Protein AF-A0A529N7T6-F1 (afdb_monomer_lite)

Sequence (86 aa):
APPAGGKVATTIISAMNGGLVGGSIGSSLDDTDKRKALEAEYKALEYTASGQKVTWKSESTGHSGEVVAAQPYRVGSQDCRQYTHT

Structure (mmCIF, N/CA/C/O backbone):
data_AF-A0A529N7T6-F1
#
_entry.id   AF-A0A529N7T6-F1
#
loop_
_atom_site.group_PDB
_atom_site.id
_atom_site.type_symbol
_atom_site.label_atom_id
_atom_site.label_alt_id
_atom_site.label_comp_id
_atom_site.label_asym_id
_atom_site.label_entity_id
_atom_site.label_seq_id
_atom_site.pdbx_PDB_ins_code
_atom_site.Cartn_x
_atom_site.Cartn_y
_atom_site.Cartn_z
_atom_site.occupancy
_atom_site.B_iso_or_equiv
_atom_site.auth_seq_id
_atom_site.auth_comp_id
_atom_site.auth_asym_id
_atom_site.auth_atom_id
_atom_site.pdbx_PDB_model_num
ATOM 1 N N . ALA A 1 1 ? 12.743 21.867 6.100 1.00 33.69 1 A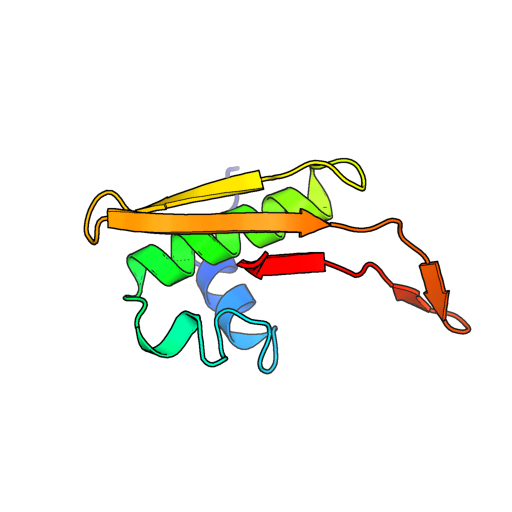LA A N 1
ATOM 2 C CA . ALA A 1 1 ? 11.314 22.099 6.402 1.00 33.69 1 ALA A CA 1
ATOM 3 C C . ALA A 1 1 ? 10.549 20.818 6.079 1.00 33.69 1 ALA A C 1
ATOM 5 O O . ALA A 1 1 ? 10.910 20.192 5.086 1.00 33.69 1 ALA A O 1
ATOM 6 N N . PRO A 1 2 ? 9.597 20.364 6.913 1.00 38.12 2 PRO A N 1
ATOM 7 C CA . PRO A 1 2 ? 8.942 19.072 6.709 1.00 38.12 2 PRO A CA 1
ATOM 8 C C . PRO A 1 2 ? 7.982 19.163 5.511 1.00 38.12 2 PRO A C 1
ATOM 10 O O . PRO A 1 2 ? 7.360 20.214 5.332 1.00 38.12 2 PRO A O 1
ATOM 13 N N . PRO A 1 3 ? 7.825 18.118 4.679 1.00 41.62 3 PRO A N 1
ATOM 14 C CA . PRO A 1 3 ? 6.793 18.138 3.661 1.00 41.62 3 PRO A CA 1
ATOM 15 C C . PRO A 1 3 ? 5.437 17.886 4.324 1.00 41.62 3 PRO A C 1
ATOM 17 O O . PRO A 1 3 ? 5.279 17.027 5.192 1.00 41.62 3 PRO A O 1
ATOM 20 N N . ALA A 1 4 ? 4.460 18.690 3.921 1.00 41.12 4 ALA A N 1
ATOM 21 C CA . ALA A 1 4 ? 3.086 18.677 4.387 1.00 41.12 4 ALA A CA 1
ATOM 22 C C . ALA A 1 4 ? 2.413 17.308 4.153 1.00 41.12 4 ALA A C 1
ATOM 24 O O . ALA A 1 4 ? 1.792 17.067 3.117 1.00 41.12 4 ALA A O 1
ATOM 25 N N . GLY A 1 5 ? 2.484 16.428 5.153 1.00 41.53 5 GLY A N 1
ATOM 26 C CA . GLY A 1 5 ? 1.886 15.087 5.147 1.00 41.53 5 GLY A CA 1
ATOM 27 C C . GLY A 1 5 ? 0.351 15.044 5.113 1.00 41.53 5 GLY A C 1
ATOM 28 O O . GLY A 1 5 ? -0.220 13.962 5.128 1.00 41.53 5 GLY A O 1
ATOM 29 N N . GLY A 1 6 ? -0.329 16.195 5.051 1.00 34.84 6 GLY A N 1
ATOM 30 C CA . GLY A 1 6 ? -1.793 16.280 4.989 1.00 34.84 6 GLY A CA 1
ATOM 31 C C . GLY A 1 6 ? -2.375 16.560 3.600 1.00 34.84 6 GLY A C 1
ATOM 32 O O . GLY A 1 6 ? -3.567 16.372 3.406 1.00 34.84 6 GLY A O 1
ATOM 33 N N . LYS A 1 7 ? -1.569 17.020 2.631 1.00 35.97 7 LYS A N 1
ATOM 34 C CA . LYS A 1 7 ? -2.055 17.401 1.285 1.00 35.97 7 LYS A CA 1
ATOM 35 C C . LYS A 1 7 ? -1.664 16.384 0.213 1.00 35.97 7 LYS A C 1
ATOM 37 O O . LYS A 1 7 ? -2.449 16.113 -0.686 1.00 35.97 7 LYS A O 1
ATOM 42 N N . VAL A 1 8 ? -0.476 15.790 0.336 1.00 39.88 8 VAL A N 1
ATOM 43 C CA . VAL A 1 8 ? 0.036 14.803 -0.630 1.00 39.88 8 VAL A CA 1
ATOM 44 C C . VAL A 1 8 ? -0.806 13.523 -0.600 1.00 39.88 8 VAL A C 1
ATOM 46 O O . VAL A 1 8 ? -1.160 13.005 -1.654 1.00 39.88 8 VAL A O 1
ATOM 49 N N . ALA A 1 9 ? -1.224 13.082 0.592 1.00 39.25 9 ALA A N 1
ATOM 50 C CA . ALA A 1 9 ? -2.115 11.934 0.750 1.00 39.25 9 ALA A CA 1
ATOM 51 C C . ALA A 1 9 ? -3.459 12.135 0.023 1.00 39.25 9 ALA A C 1
ATOM 53 O O . ALA A 1 9 ? -3.927 11.221 -0.644 1.00 39.25 9 ALA A O 1
ATOM 54 N N . THR A 1 10 ? -4.047 13.338 0.078 1.00 41.38 10 THR A N 1
ATOM 55 C CA . THR A 1 10 ? -5.316 13.652 -0.604 1.00 41.38 10 THR A CA 1
ATOM 56 C C . THR A 1 10 ? -5.181 13.663 -2.125 1.00 41.38 10 THR A C 1
ATOM 58 O O . THR A 1 10 ? -6.074 13.199 -2.825 1.00 41.38 10 THR A O 1
ATOM 61 N N . THR A 1 11 ? -4.061 14.157 -2.654 1.00 39.72 11 THR A N 1
ATOM 62 C CA . THR A 1 11 ? -3.835 14.221 -4.106 1.00 39.72 11 THR A CA 1
ATOM 63 C C . THR A 1 11 ? -3.545 12.844 -4.713 1.00 39.72 11 THR A C 1
ATOM 65 O O . THR A 1 11 ? -3.968 12.577 -5.835 1.00 39.72 11 THR A O 1
ATOM 68 N N . ILE A 1 12 ? -2.887 11.944 -3.970 1.00 44.16 12 ILE A N 1
ATOM 69 C CA . ILE A 1 12 ? -2.627 10.563 -4.416 1.00 44.16 12 ILE A CA 1
ATOM 70 C C . ILE A 1 12 ? -3.938 9.764 -4.551 1.00 44.16 12 ILE A C 1
ATOM 72 O O . ILE A 1 12 ? -4.073 8.991 -5.498 1.00 44.16 12 ILE A O 1
ATOM 76 N N . ILE A 1 13 ? -4.932 10.015 -3.686 1.00 41.84 13 ILE A N 1
ATOM 77 C CA . ILE A 1 13 ? -6.257 9.361 -3.731 1.00 41.84 13 ILE A CA 1
ATOM 78 C C . ILE A 1 13 ? -6.975 9.600 -5.073 1.00 41.84 13 ILE A C 1
ATOM 80 O O . ILE A 1 13 ? -7.621 8.690 -5.582 1.00 41.84 13 ILE A O 1
ATOM 84 N N . SER A 1 14 ? -6.841 10.786 -5.678 1.00 38.44 14 SER A N 1
ATOM 85 C CA . SER A 1 14 ? -7.490 11.103 -6.964 1.00 38.44 14 SER A CA 1
ATOM 86 C C . SER A 1 14 ? -6.683 10.698 -8.200 1.00 38.44 14 SER A C 1
ATOM 88 O O . SER A 1 14 ? -7.242 10.640 -9.293 1.00 38.44 14 SER A O 1
ATOM 90 N N . ALA A 1 15 ? -5.376 10.457 -8.067 1.00 41.62 15 ALA A N 1
ATOM 91 C CA . ALA A 1 15 ? -4.489 10.238 -9.213 1.00 41.62 15 ALA A CA 1
ATOM 92 C C . ALA A 1 15 ? -4.457 8.778 -9.696 1.00 41.62 15 ALA A C 1
ATOM 94 O O . ALA A 1 15 ? -4.095 8.515 -10.843 1.00 41.62 15 ALA A O 1
ATOM 95 N N . MET A 1 16 ? -4.868 7.823 -8.858 1.00 49.47 16 MET A N 1
ATOM 96 C CA . MET A 1 16 ? -5.015 6.426 -9.264 1.00 49.47 16 MET A CA 1
ATOM 97 C C . MET A 1 16 ? -6.446 6.193 -9.730 1.00 49.47 16 MET A C 1
ATOM 99 O O . MET A 1 16 ? -7.312 5.837 -8.941 1.00 49.47 16 MET A O 1
ATOM 103 N N . ASN A 1 17 ? -6.678 6.429 -11.020 1.00 37.00 17 ASN A N 1
ATOM 104 C CA . ASN A 1 17 ? -7.929 6.288 -11.771 1.00 37.00 17 ASN A CA 1
ATOM 105 C C . ASN A 1 17 ? -8.564 4.869 -11.683 1.00 37.00 17 ASN A C 1
ATOM 107 O O . ASN A 1 17 ? -8.707 4.183 -12.693 1.00 37.00 17 ASN A O 1
ATOM 111 N N . GLY A 1 18 ? -8.929 4.411 -10.481 1.00 41.69 18 GLY A N 1
ATOM 112 C CA . GLY A 1 18 ? -9.450 3.069 -10.201 1.00 41.69 18 GLY A CA 1
ATOM 113 C C . GLY A 1 18 ? -8.407 2.033 -9.755 1.00 41.69 18 GLY A C 1
ATOM 114 O O . GLY A 1 18 ? -8.647 0.839 -9.911 1.00 41.69 18 GLY A O 1
ATOM 115 N N . GLY A 1 19 ? -7.254 2.442 -9.211 1.00 48.59 19 GLY A N 1
ATOM 116 C CA . GLY A 1 19 ? -6.319 1.493 -8.585 1.00 48.59 19 GLY A CA 1
ATOM 117 C C . GLY A 1 19 ? -6.953 0.883 -7.333 1.00 48.59 19 GLY A C 1
ATOM 118 O O . GLY A 1 19 ? -7.433 1.654 -6.514 1.00 48.59 19 GLY A O 1
ATOM 119 N N . LEU A 1 20 ? -7.006 -0.457 -7.250 1.00 52.06 20 LEU A N 1
ATOM 120 C CA . LEU A 1 20 ? -7.521 -1.386 -6.209 1.00 52.06 20 LEU A CA 1
ATOM 121 C C . LEU A 1 20 ? -8.295 -0.816 -4.993 1.00 52.06 20 LEU A C 1
ATOM 123 O O . LEU A 1 20 ? -9.393 -1.295 -4.710 1.00 52.06 20 LEU A O 1
ATOM 127 N N . VAL A 1 21 ? -7.804 0.228 -4.323 1.00 52.16 21 VAL A N 1
ATOM 128 C CA . VAL A 1 21 ? -8.518 1.019 -3.297 1.00 52.16 21 VAL A CA 1
ATOM 129 C C . VAL A 1 21 ? -9.750 1.774 -3.845 1.00 52.16 21 VAL A C 1
ATOM 131 O O . VAL A 1 21 ? -10.660 2.097 -3.092 1.00 52.16 21 VAL A O 1
ATOM 134 N N . GLY A 1 22 ? -9.834 2.038 -5.150 1.00 46.75 22 GLY A N 1
ATOM 135 C CA . GLY A 1 22 ? -11.033 2.566 -5.821 1.00 46.75 22 GLY A CA 1
ATOM 136 C C . GLY A 1 22 ? -11.988 1.489 -6.354 1.00 46.75 22 GLY A C 1
ATOM 137 O O . GLY A 1 22 ? -13.059 1.821 -6.856 1.00 46.75 22 GLY A O 1
ATOM 138 N N . GLY A 1 23 ? -11.593 0.213 -6.283 1.00 57.03 23 GLY A N 1
ATOM 139 C CA . GLY A 1 23 ? -12.375 -0.937 -6.741 1.00 57.03 23 GLY A CA 1
ATOM 140 C C . GLY A 1 23 ? -13.158 -1.620 -5.615 1.00 57.03 23 GLY A C 1
ATOM 141 O O . GLY A 1 23 ? -13.390 -1.046 -4.554 1.00 57.03 23 GLY A O 1
ATOM 142 N N . SER A 1 24 ? -13.531 -2.886 -5.821 1.00 55.56 24 SER A N 1
ATOM 143 C CA . SER A 1 24 ? -14.325 -3.692 -4.876 1.00 55.56 24 SER A CA 1
ATOM 144 C C . SER A 1 24 ? -13.694 -3.859 -3.485 1.00 55.56 24 SER A C 1
ATOM 146 O O . SER A 1 24 ? -14.417 -4.086 -2.517 1.00 55.56 24 SER A O 1
ATOM 148 N N . ILE A 1 25 ? -12.368 -3.724 -3.370 1.00 61.19 25 ILE A N 1
ATOM 149 C CA . ILE A 1 25 ? -11.669 -3.739 -2.076 1.00 61.19 25 ILE A CA 1
ATOM 150 C C . ILE A 1 25 ? -12.035 -2.486 -1.275 1.00 61.19 25 ILE A C 1
ATOM 152 O O . ILE A 1 25 ? -12.371 -2.590 -0.104 1.00 61.19 25 ILE A O 1
ATOM 156 N N . GLY A 1 26 ? -12.048 -1.308 -1.905 1.00 62.56 26 GLY A N 1
ATOM 157 C CA . GLY A 1 26 ? -12.311 -0.036 -1.231 1.00 62.56 26 GLY A CA 1
ATOM 158 C C . GLY A 1 26 ? -13.772 0.271 -0.919 1.00 62.56 26 GLY A C 1
ATOM 159 O O . GLY A 1 26 ? -14.035 1.188 -0.141 1.00 62.56 26 GLY A O 1
ATOM 160 N N . SER A 1 27 ? -14.725 -0.468 -1.495 1.00 69.31 27 SER A N 1
ATOM 161 C CA . SER A 1 27 ? -16.159 -0.266 -1.232 1.00 69.31 27 SER A CA 1
ATOM 162 C C . SER A 1 27 ? -16.566 -0.557 0.214 1.00 69.31 27 SER A C 1
ATOM 164 O O . SER A 1 27 ? -17.533 0.032 0.689 1.00 69.31 27 SER A O 1
ATOM 166 N N . SER A 1 28 ? -15.838 -1.426 0.920 1.00 74.00 28 SER A N 1
ATOM 167 C CA . SER A 1 28 ? -16.058 -1.716 2.345 1.00 74.00 28 SER A CA 1
ATOM 168 C C . SER A 1 28 ? -15.091 -0.981 3.278 1.00 74.00 28 SER A C 1
ATOM 170 O O . SER A 1 28 ? -15.194 -1.143 4.490 1.00 74.00 28 SER A O 1
ATOM 172 N N . LEU A 1 29 ? -14.152 -0.198 2.736 1.00 80.88 29 LEU A N 1
ATOM 173 C CA . LEU A 1 29 ? -13.142 0.521 3.511 1.00 80.88 29 LEU A CA 1
ATOM 174 C C . LEU A 1 29 ? -13.612 1.938 3.846 1.00 80.88 29 LEU A C 1
ATOM 176 O O . LEU A 1 29 ? -14.077 2.678 2.969 1.00 80.88 29 LEU A O 1
ATOM 180 N N . ASP A 1 30 ? -13.431 2.332 5.104 1.00 84.62 30 ASP A N 1
ATOM 181 C CA . ASP A 1 30 ? -13.592 3.726 5.514 1.00 84.62 30 ASP A CA 1
ATOM 182 C C . ASP A 1 30 ? -12.395 4.589 5.056 1.00 84.62 30 ASP A C 1
ATOM 184 O O . ASP A 1 30 ? -11.434 4.108 4.446 1.00 84.62 30 ASP A O 1
ATOM 188 N N . ASP A 1 31 ? -12.435 5.898 5.306 1.00 82.00 31 ASP A N 1
ATOM 189 C CA . ASP A 1 31 ? -11.351 6.796 4.885 1.00 82.00 31 ASP A CA 1
ATOM 190 C C . ASP A 1 31 ? -10.010 6.500 5.581 1.00 82.00 31 ASP A C 1
ATOM 192 O O . ASP A 1 31 ? -8.940 6.724 5.004 1.00 82.00 31 ASP A O 1
ATOM 196 N N . THR A 1 32 ? -10.040 5.967 6.805 1.00 83.56 32 THR A N 1
ATOM 197 C CA . THR A 1 32 ? -8.833 5.603 7.561 1.00 83.56 32 THR A CA 1
ATOM 198 C C . THR A 1 32 ? -8.186 4.360 6.965 1.00 83.56 32 THR A C 1
ATOM 200 O O . THR A 1 32 ? -6.970 4.334 6.751 1.00 83.56 32 THR A O 1
ATOM 203 N N . ASP A 1 33 ? -9.001 3.363 6.643 1.00 85.88 33 ASP A N 1
ATOM 204 C CA . ASP 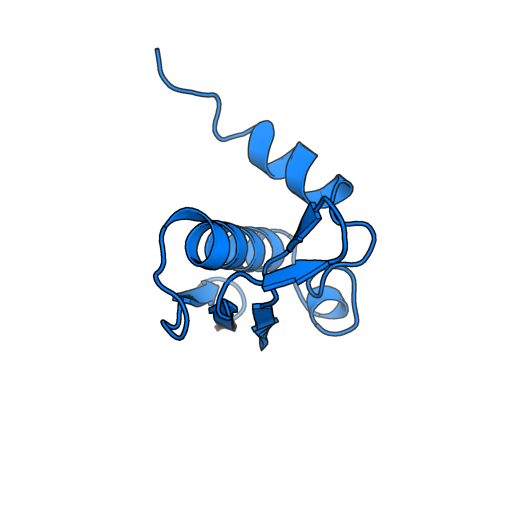A 1 33 ? -8.604 2.135 5.971 1.00 85.88 33 ASP A CA 1
ATOM 205 C C . ASP A 1 33 ? -7.979 2.439 4.613 1.00 85.88 33 ASP A C 1
ATOM 207 O O . ASP A 1 33 ? -6.864 2.002 4.329 1.00 85.88 33 ASP A O 1
ATOM 211 N N . LYS A 1 34 ? -8.648 3.269 3.802 1.00 83.88 34 LYS A N 1
ATOM 212 C CA . LYS A 1 34 ? -8.128 3.719 2.503 1.00 83.88 34 LYS A CA 1
ATOM 213 C C . LYS A 1 34 ? -6.778 4.405 2.660 1.00 83.88 34 LYS A C 1
ATOM 215 O O . LYS A 1 34 ? -5.864 4.144 1.882 1.00 83.88 34 LYS A O 1
ATOM 220 N N . ARG A 1 35 ? -6.609 5.239 3.693 1.00 84.31 35 ARG A N 1
ATOM 221 C CA . ARG A 1 35 ? -5.326 5.901 3.960 1.00 84.31 35 ARG A CA 1
ATOM 222 C C . ARG A 1 35 ? -4.221 4.896 4.291 1.00 84.31 35 ARG A C 1
ATOM 224 O O . ARG A 1 35 ? -3.113 5.039 3.782 1.00 84.31 35 ARG A O 1
ATOM 231 N N . LYS A 1 36 ? -4.506 3.895 5.129 1.00 87.56 36 LYS A N 1
ATOM 232 C CA . LYS A 1 36 ? -3.551 2.833 5.497 1.00 87.56 36 LYS A CA 1
ATOM 233 C C . LYS A 1 36 ? -3.179 1.964 4.295 1.00 87.56 36 LYS A C 1
ATOM 235 O O . LYS A 1 36 ? -1.998 1.694 4.090 1.00 87.56 36 LYS A O 1
ATOM 240 N N . ALA A 1 37 ? -4.173 1.593 3.495 1.00 85.06 37 ALA A N 1
ATOM 241 C CA . ALA A 1 37 ? -4.017 0.8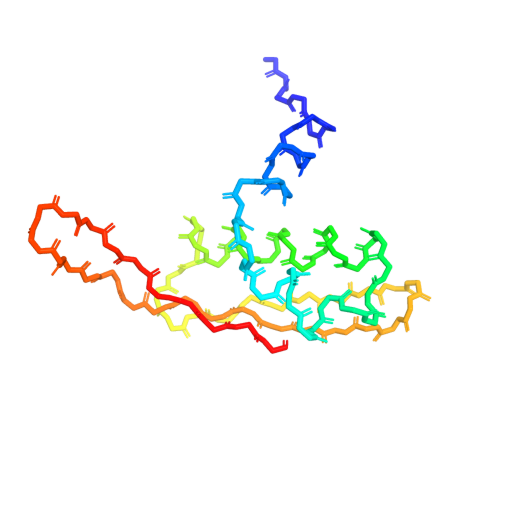39 2.261 1.00 85.06 37 ALA A CA 1
ATOM 242 C C . ALA A 1 37 ? -3.099 1.574 1.269 1.00 85.06 37 ALA A C 1
ATOM 244 O O . ALA A 1 37 ? -2.116 1.010 0.796 1.00 85.06 37 ALA A O 1
ATOM 245 N N .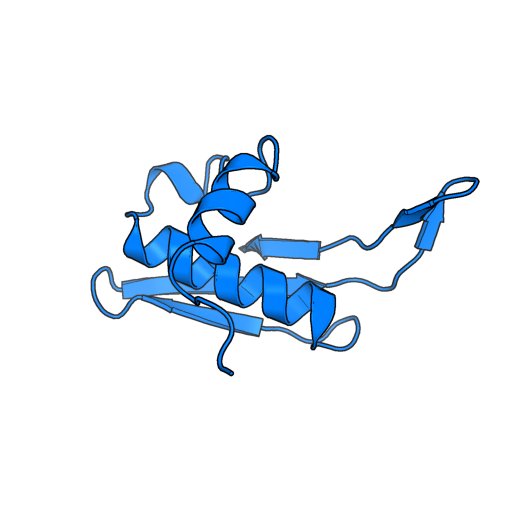 LEU A 1 38 ? -3.348 2.865 1.033 1.00 84.75 38 LEU A N 1
ATOM 246 C CA . LEU A 1 38 ? -2.527 3.702 0.151 1.00 84.75 38 LEU A CA 1
ATOM 247 C C . LEU A 1 38 ? -1.101 3.903 0.667 1.00 84.75 38 LEU A C 1
ATOM 249 O O . LEU A 1 38 ? -0.150 3.916 -0.111 1.00 84.75 38 LEU A O 1
ATOM 253 N N . GLU A 1 39 ? -0.931 4.060 1.980 1.00 87.12 39 GLU A N 1
ATOM 254 C CA . GLU A 1 39 ? 0.394 4.175 2.593 1.00 87.12 39 GLU A CA 1
ATOM 255 C C . GLU A 1 39 ? 1.221 2.897 2.364 1.00 87.12 39 GLU A C 1
ATOM 257 O O . GLU A 1 39 ? 2.409 2.975 2.041 1.00 87.12 39 GLU A O 1
ATOM 262 N N . ALA A 1 40 ? 0.587 1.724 2.459 1.00 89.69 40 ALA A N 1
ATOM 263 C CA . ALA A 1 40 ? 1.225 0.453 2.135 1.00 89.69 40 ALA A CA 1
ATOM 264 C C . ALA A 1 40 ? 1.534 0.304 0.644 1.00 89.69 40 ALA A C 1
ATOM 266 O O . ALA A 1 40 ? 2.623 -0.165 0.313 1.00 89.69 40 ALA A O 1
ATOM 267 N N . GLU A 1 41 ? 0.639 0.739 -0.246 1.00 84.25 41 GLU A N 1
ATOM 268 C CA . GLU A 1 41 ? 0.896 0.738 -1.691 1.00 84.25 41 GLU A CA 1
ATOM 269 C C . GLU A 1 41 ? 2.111 1.589 -2.045 1.00 84.25 41 GLU A C 1
ATOM 271 O O . GLU A 1 41 ? 3.049 1.107 -2.682 1.00 84.25 41 GLU A O 1
ATOM 276 N N . TYR A 1 42 ? 2.137 2.829 -1.559 1.00 86.69 42 TYR A N 1
ATOM 277 C CA . TYR A 1 42 ? 3.256 3.736 -1.772 1.00 86.69 42 TYR A CA 1
ATOM 278 C C . TYR A 1 42 ? 4.562 3.135 -1.250 1.00 86.69 42 TYR A C 1
ATOM 280 O O . TYR A 1 42 ? 5.581 3.122 -1.939 1.00 86.69 42 TYR A O 1
ATOM 288 N N . LYS A 1 43 ? 4.532 2.555 -0.047 1.00 88.12 43 LYS A N 1
ATOM 289 C CA . LYS A 1 43 ? 5.710 1.911 0.528 1.00 88.12 43 LYS A CA 1
ATOM 290 C C . LYS A 1 43 ? 6.171 0.707 -0.294 1.00 88.12 43 LYS A C 1
ATOM 292 O O . LYS A 1 43 ? 7.376 0.560 -0.506 1.00 88.12 43 LYS A O 1
ATOM 297 N N . ALA A 1 44 ? 5.253 -0.127 -0.778 1.00 87.12 44 ALA A N 1
ATOM 298 C CA . ALA A 1 44 ? 5.575 -1.274 -1.624 1.00 87.12 44 ALA A CA 1
ATOM 299 C C . ALA A 1 44 ? 6.249 -0.843 -2.936 1.00 87.12 44 ALA A C 1
ATOM 301 O O . ALA A 1 44 ? 7.229 -1.459 -3.361 1.00 87.12 44 ALA A O 1
ATOM 302 N N . LEU A 1 45 ? 5.757 0.239 -3.544 1.00 83.38 45 LEU A N 1
ATOM 303 C CA . LEU A 1 45 ? 6.239 0.740 -4.827 1.00 83.38 45 LEU A CA 1
ATOM 304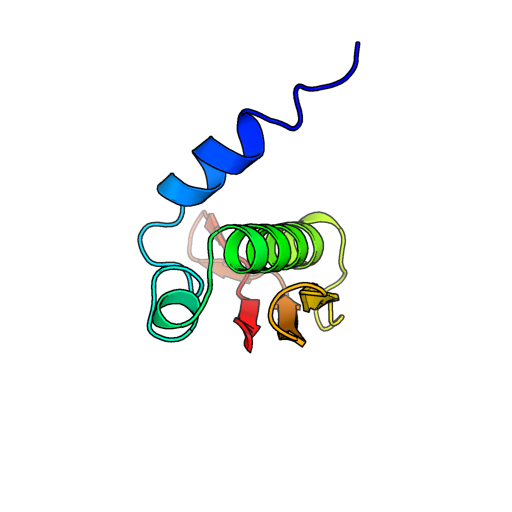 C C . LEU A 1 45 ? 7.566 1.504 -4.731 1.00 83.38 45 LEU A C 1
ATOM 306 O O . LEU A 1 45 ? 8.439 1.262 -5.562 1.00 83.38 45 LEU A O 1
ATOM 310 N N . GLU A 1 46 ? 7.749 2.347 -3.715 1.00 84.44 46 GLU A N 1
ATOM 311 C CA . GLU A 1 46 ? 8.916 3.240 -3.620 1.00 84.44 46 GLU A CA 1
ATOM 312 C C . GLU A 1 46 ? 10.053 2.684 -2.761 1.00 84.44 46 GLU A C 1
ATOM 314 O O . GLU A 1 46 ? 11.229 2.890 -3.054 1.00 84.44 46 GLU A O 1
ATOM 319 N N . TYR A 1 47 ? 9.720 1.980 -1.678 1.00 86.06 47 TYR A N 1
ATOM 320 C CA . TYR A 1 47 ? 10.695 1.636 -0.634 1.00 86.06 47 TYR A CA 1
ATOM 321 C C . TYR A 1 47 ? 10.922 0.144 -0.460 1.00 86.06 47 TYR A C 1
ATOM 323 O O . TYR A 1 47 ? 11.769 -0.256 0.338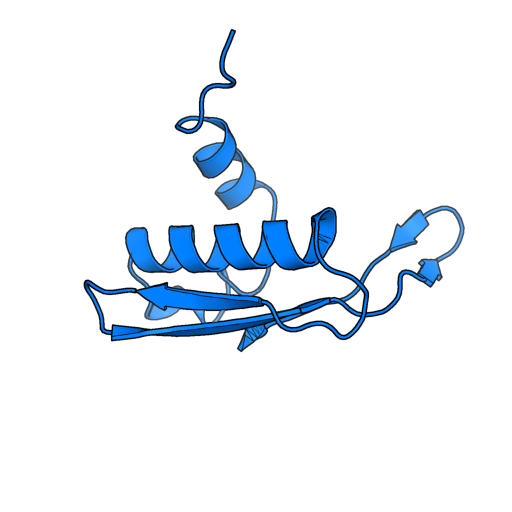 1.00 86.06 47 TYR A O 1
ATOM 331 N N . THR A 1 48 ? 10.168 -0.689 -1.174 1.00 85.44 48 THR A N 1
ATOM 332 C CA . THR A 1 48 ? 10.209 -2.132 -0.963 1.00 85.44 48 THR A CA 1
ATOM 333 C C . THR A 1 48 ? 10.700 -2.839 -2.217 1.00 85.44 48 THR A C 1
ATOM 335 O O . THR A 1 48 ? 10.230 -2.601 -3.335 1.00 85.44 48 THR A O 1
ATOM 338 N N . ALA A 1 49 ? 11.681 -3.721 -2.026 1.00 87.56 49 ALA A N 1
ATOM 339 C CA . ALA A 1 49 ? 12.225 -4.533 -3.101 1.00 87.56 49 ALA A CA 1
ATOM 340 C C . ALA A 1 49 ? 11.139 -5.419 -3.732 1.00 87.56 49 ALA A C 1
ATOM 342 O O . ALA A 1 49 ? 10.128 -5.754 -3.117 1.00 87.56 49 ALA A O 1
ATOM 343 N N . SER A 1 50 ? 11.346 -5.804 -4.985 1.00 85.19 50 SER A N 1
ATOM 344 C CA . SER A 1 50 ? 10.391 -6.631 -5.721 1.00 85.19 50 SER A CA 1
ATOM 345 C C . SER A 1 50 ? 10.184 -7.988 -5.048 1.00 85.19 50 SER A C 1
ATOM 347 O O . SER A 1 50 ? 11.147 -8.649 -4.669 1.00 85.19 50 SER A O 1
ATOM 349 N N . GLY A 1 51 ? 8.925 -8.394 -4.900 1.00 81.50 51 GLY A N 1
ATOM 350 C CA . GLY A 1 51 ? 8.517 -9.615 -4.205 1.00 81.50 51 GLY A CA 1
ATOM 351 C C . GLY A 1 51 ? 8.447 -9.491 -2.680 1.00 81.50 51 GLY A C 1
ATOM 352 O O . GLY A 1 51 ? 8.056 -10.447 -2.017 1.00 81.50 51 GLY A O 1
ATOM 353 N N . GLN A 1 52 ? 8.802 -8.340 -2.102 1.00 89.25 52 GLN A N 1
ATOM 354 C CA . GLN A 1 52 ? 8.606 -8.094 -0.676 1.00 89.25 52 GLN A CA 1
ATOM 355 C C . GLN A 1 52 ? 7.186 -7.603 -0.397 1.00 89.25 52 GLN A C 1
ATOM 357 O O . GLN A 1 52 ? 6.612 -6.810 -1.145 1.00 89.25 52 GLN A O 1
ATOM 362 N N . LYS A 1 53 ? 6.645 -8.080 0.720 1.00 87.62 53 LYS A N 1
ATOM 363 C CA . LYS A 1 53 ? 5.279 -7.823 1.155 1.00 87.62 53 LYS A CA 1
ATOM 364 C C . LYS A 1 53 ? 5.232 -6.680 2.161 1.00 87.62 53 LYS A C 1
ATOM 366 O O . LYS A 1 53 ? 5.926 -6.715 3.176 1.00 87.62 53 LYS A O 1
ATOM 371 N N . VAL A 1 54 ? 4.367 -5.706 1.905 1.00 91.50 54 VAL A N 1
ATOM 372 C CA . VAL A 1 54 ? 4.052 -4.609 2.821 1.00 91.50 54 VAL A CA 1
ATOM 373 C C . VAL A 1 54 ? 2.644 -4.807 3.348 1.00 91.50 54 VAL A C 1
ATOM 375 O O . VAL A 1 54 ? 1.681 -4.722 2.596 1.00 91.50 54 VAL A O 1
ATOM 378 N N . THR A 1 55 ? 2.512 -5.073 4.640 1.00 91.81 55 THR A N 1
ATOM 379 C CA . THR A 1 55 ? 1.209 -5.241 5.285 1.00 91.81 55 THR A CA 1
ATOM 380 C C . THR A 1 55 ? 0.700 -3.926 5.859 1.00 91.81 55 THR A C 1
ATOM 382 O O . THR A 1 55 ? 1.475 -3.084 6.320 1.00 91.81 55 THR A O 1
ATOM 385 N N . TRP A 1 56 ? -0.619 -3.773 5.883 1.00 90.25 56 TRP A N 1
ATOM 386 C CA . TRP A 1 56 ? -1.296 -2.736 6.646 1.00 90.25 56 TRP A CA 1
ATOM 387 C C . TRP A 1 56 ? -2.449 -3.329 7.439 1.00 90.25 56 TRP A C 1
ATOM 389 O O . TRP A 1 56 ? -3.021 -4.366 7.105 1.00 90.25 56 TRP A O 1
ATOM 399 N N . LYS A 1 57 ? -2.776 -2.643 8.525 1.00 89.75 57 LYS A N 1
ATOM 400 C CA . LYS A 1 57 ? -3.916 -2.959 9.365 1.00 89.75 57 LYS A CA 1
ATOM 401 C C . LYS A 1 57 ? -4.525 -1.665 9.868 1.00 89.75 57 LYS A C 1
ATOM 403 O O . LYS A 1 57 ? -3.810 -0.726 10.231 1.00 89.75 57 LYS A O 1
ATOM 408 N N . SER A 1 58 ? -5.843 -1.643 9.878 1.00 86.31 58 SER A N 1
ATOM 409 C CA . SER A 1 58 ? -6.639 -0.624 10.518 1.00 86.31 58 SER A CA 1
ATOM 410 C C . SER A 1 58 ? -7.006 -1.073 11.920 1.00 86.31 58 SER A C 1
ATOM 412 O O . SER A 1 58 ? -7.550 -2.157 12.129 1.00 86.31 58 SER A O 1
ATOM 414 N N . GLU A 1 59 ? -6.678 -0.242 12.901 1.00 85.56 59 GLU A N 1
ATOM 415 C CA . GLU A 1 59 ? -7.037 -0.505 14.294 1.00 85.56 59 GLU A CA 1
ATOM 416 C C . GLU A 1 59 ? -8.486 -0.110 14.598 1.00 85.56 59 GLU A C 1
ATOM 418 O O . GLU A 1 59 ? -9.047 -0.607 15.569 1.00 85.56 59 GLU A O 1
ATOM 423 N N . SER A 1 60 ? -9.108 0.738 13.767 1.00 83.25 60 SER A N 1
ATOM 424 C CA . SER A 1 60 ? -10.497 1.174 13.950 1.00 83.25 60 SER A CA 1
ATOM 425 C C . SER A 1 60 ? -11.502 0.131 13.469 1.00 83.25 60 SER A C 1
ATOM 427 O O . SER A 1 60 ? -12.452 -0.178 14.182 1.00 83.25 60 SER A O 1
ATOM 429 N N . THR A 1 61 ? -11.298 -0.419 12.273 1.00 83.00 61 THR A N 1
ATOM 430 C CA . THR A 1 61 ? -12.232 -1.362 11.630 1.00 83.00 61 THR A CA 1
ATOM 431 C C . THR A 1 61 ? -11.779 -2.814 11.747 1.00 83.00 61 THR A C 1
ATOM 433 O O . THR A 1 61 ? -12.565 -3.733 11.530 1.00 83.00 61 THR A O 1
ATOM 436 N N . GLY A 1 62 ? -10.506 -3.044 12.082 1.00 85.31 62 GLY A N 1
ATOM 437 C CA . GLY A 1 62 ? -9.897 -4.371 12.069 1.00 85.31 62 GLY A CA 1
ATOM 438 C C . GLY A 1 62 ? -9.546 -4.877 10.667 1.00 85.31 62 GLY A C 1
ATOM 439 O O . GLY A 1 62 ? -8.963 -5.957 10.563 1.00 85.31 62 GLY A O 1
ATOM 440 N N . HIS A 1 63 ? -9.846 -4.114 9.608 1.00 87.81 63 HIS A N 1
ATOM 441 C CA . HIS A 1 63 ? -9.452 -4.456 8.247 1.00 87.81 63 HIS A CA 1
ATOM 442 C C . HIS A 1 63 ? -7.934 -4.524 8.116 1.00 87.81 63 HIS A C 1
ATOM 444 O O . HIS A 1 63 ? -7.185 -3.777 8.748 1.00 87.81 63 HIS A O 1
ATOM 450 N N . SER A 1 64 ? -7.465 -5.433 7.279 1.00 88.50 64 SER A N 1
ATOM 451 C CA . SER A 1 64 ? -6.050 -5.597 7.002 1.00 88.50 64 SER A CA 1
ATOM 452 C C . SER A 1 64 ? -5.864 -6.039 5.576 1.00 88.50 64 SER A C 1
ATOM 454 O O . SER A 1 64 ? -6.719 -6.739 5.038 1.00 88.50 64 SER A O 1
ATOM 456 N N . GLY A 1 65 ? -4.708 -5.704 5.034 1.00 87.38 65 GLY A N 1
ATOM 457 C CA . GLY A 1 65 ? -4.321 -6.142 3.716 1.00 87.38 65 GLY A CA 1
ATOM 458 C C . GLY A 1 65 ? -2.818 -6.142 3.548 1.00 87.38 65 GLY A C 1
ATOM 459 O O . GLY A 1 65 ? -2.038 -5.849 4.465 1.00 87.38 65 GLY A O 1
ATOM 460 N N . GLU A 1 66 ? -2.407 -6.484 2.346 1.00 88.38 66 GLU A N 1
ATOM 461 C CA . GLU A 1 66 ? -1.014 -6.531 1.960 1.00 88.38 66 GLU A CA 1
ATOM 462 C C . GLU A 1 66 ? -0.818 -6.115 0.518 1.00 88.38 66 GLU A C 1
ATOM 464 O O . GLU A 1 66 ? -1.647 -6.372 -0.352 1.00 88.38 66 GLU A O 1
ATOM 469 N N . VAL A 1 67 ? 0.329 -5.492 0.277 1.00 87.75 67 VAL A N 1
ATOM 470 C CA . VAL A 1 67 ? 0.757 -5.061 -1.039 1.00 87.75 67 VAL A CA 1
ATOM 471 C C . VAL A 1 67 ? 2.087 -5.711 -1.366 1.00 87.75 67 VAL A C 1
ATOM 473 O O . VAL A 1 67 ? 3.040 -5.638 -0.588 1.00 87.75 67 VAL A O 1
ATOM 476 N N . VAL A 1 68 ? 2.161 -6.337 -2.535 1.00 86.44 68 VAL A N 1
ATOM 477 C CA . VAL A 1 68 ? 3.385 -6.944 -3.057 1.00 86.44 68 VAL A CA 1
ATOM 478 C C . VAL A 1 68 ? 3.677 -6.332 -4.415 1.00 86.44 68 VAL A C 1
ATOM 480 O O . VAL A 1 68 ? 2.901 -6.492 -5.356 1.00 86.44 68 VAL A O 1
ATOM 483 N N . ALA A 1 69 ? 4.805 -5.636 -4.529 1.00 85.75 69 ALA A N 1
ATOM 484 C CA . ALA A 1 69 ? 5.243 -5.065 -5.794 1.00 85.75 69 ALA A CA 1
ATOM 485 C C . ALA A 1 69 ? 6.108 -6.068 -6.572 1.00 85.75 69 ALA A C 1
ATOM 487 O O . ALA A 1 69 ? 7.025 -6.681 -6.025 1.00 85.75 69 ALA A O 1
ATOM 488 N N . ALA A 1 70 ? 5.825 -6.236 -7.859 1.00 80.38 70 ALA A N 1
ATOM 489 C CA . ALA A 1 70 ? 6.567 -7.097 -8.770 1.00 80.38 70 ALA A CA 1
ATOM 490 C C . ALA A 1 70 ? 7.864 -6.427 -9.252 1.00 80.38 70 ALA A C 1
ATOM 492 O O . ALA A 1 70 ? 8.176 -5.281 -8.908 1.00 80.38 70 ALA A O 1
ATOM 493 N N . GLN A 1 71 ? 8.648 -7.151 -10.054 1.00 82.69 71 GLN A N 1
ATOM 494 C CA . GLN A 1 71 ? 9.819 -6.566 -10.699 1.00 82.69 71 GLN A CA 1
ATOM 495 C C . GLN A 1 71 ? 9.409 -5.484 -11.709 1.00 82.69 71 GLN A C 1
ATOM 497 O O . GLN A 1 71 ? 8.403 -5.652 -12.404 1.00 82.69 71 GLN A O 1
ATOM 502 N N . PRO A 1 72 ? 10.156 -4.366 -11.781 1.00 81.31 72 PRO A N 1
ATOM 503 C CA . PRO A 1 72 ? 9.943 -3.384 -12.830 1.00 81.31 72 PRO A CA 1
ATOM 504 C C . PRO A 1 72 ? 10.222 -4.026 -14.193 1.00 81.31 72 PRO A C 1
ATOM 506 O O . PRO A 1 72 ? 11.153 -4.816 -14.348 1.00 81.31 72 PRO A O 1
ATOM 509 N N . TYR A 1 73 ? 9.395 -3.691 -15.170 1.00 73.44 73 TYR A N 1
ATOM 510 C CA . TYR A 1 73 ? 9.463 -4.174 -16.541 1.00 73.44 73 TYR A CA 1
ATOM 511 C C . TYR A 1 73 ? 9.219 -3.007 -17.492 1.00 73.44 73 TYR A C 1
ATOM 513 O O . TYR A 1 73 ? 8.614 -2.003 -17.124 1.00 73.44 73 TYR A O 1
ATOM 521 N N . ARG A 1 74 ? 9.696 -3.123 -18.730 1.00 79.75 74 ARG A N 1
ATOM 522 C CA . ARG A 1 74 ? 9.625 -2.028 -19.696 1.00 79.75 74 ARG A CA 1
ATOM 523 C C . ARG A 1 74 ? 8.621 -2.335 -20.793 1.00 79.75 74 ARG A C 1
ATOM 525 O O . ARG A 1 74 ? 8.699 -3.381 -21.433 1.00 79.75 74 ARG A O 1
ATOM 532 N N . VAL A 1 75 ? 7.699 -1.406 -21.026 1.00 79.62 75 VAL A N 1
ATOM 533 C CA . VAL A 1 75 ? 6.707 -1.480 -22.104 1.00 79.62 75 VAL A CA 1
ATOM 534 C C . VAL A 1 75 ? 6.974 -0.327 -23.062 1.00 79.62 75 VAL A C 1
ATOM 536 O O . VAL A 1 75 ? 6.631 0.826 -22.799 1.00 79.62 75 VAL A O 1
ATOM 539 N N . GLY A 1 76 ? 7.656 -0.629 -24.167 1.00 87.81 76 GLY A N 1
ATOM 540 C CA . GLY A 1 76 ? 8.136 0.391 -25.100 1.00 87.81 76 GLY A CA 1
ATOM 541 C C . GLY A 1 76 ? 9.150 1.332 -24.436 1.00 87.81 76 GLY A C 1
ATOM 542 O O . GLY A 1 76 ? 10.255 0.919 -24.081 1.00 87.81 76 GLY A O 1
ATOM 543 N N . SER A 1 77 ? 8.782 2.605 -24.276 1.00 87.38 77 SER A N 1
ATOM 544 C CA . SER A 1 77 ? 9.613 3.638 -23.640 1.00 87.38 77 SER A CA 1
ATOM 545 C C . SER A 1 77 ? 9.278 3.905 -22.169 1.00 87.38 77 SER A C 1
ATOM 547 O O . SER A 1 77 ? 9.884 4.798 -21.584 1.00 87.38 77 SER A O 1
ATOM 549 N N . GLN A 1 78 ? 8.326 3.176 -21.580 1.00 81.12 78 GLN A N 1
ATOM 550 C CA . GLN A 1 78 ? 7.875 3.386 -20.202 1.00 81.12 78 GLN A CA 1
ATOM 551 C C . GLN A 1 78 ? 8.365 2.263 -19.291 1.00 81.12 78 GLN A C 1
ATOM 553 O O . GLN A 1 78 ? 8.224 1.084 -19.625 1.00 81.12 78 GLN A O 1
ATOM 558 N N . ASP A 1 79 ? 8.906 2.635 -18.134 1.00 78.50 79 ASP A N 1
ATOM 559 C CA . ASP A 1 79 ? 9.222 1.700 -17.061 1.00 78.50 79 ASP A CA 1
ATOM 560 C C . ASP A 1 79 ? 7.977 1.537 -16.185 1.00 78.50 79 ASP A C 1
ATOM 562 O O . ASP A 1 79 ? 7.497 2.476 -15.550 1.00 78.50 79 ASP A O 1
ATOM 566 N N . CYS A 1 80 ? 7.412 0.337 -16.206 1.00 78.56 80 CYS A N 1
ATOM 567 C CA . CYS A 1 80 ? 6.215 -0.030 -15.474 1.00 78.56 80 CYS A CA 1
ATOM 568 C C . CYS A 1 80 ? 6.588 -0.944 -14.307 1.00 78.56 80 CYS A C 1
ATOM 570 O O . CYS A 1 80 ? 7.533 -1.728 -14.375 1.00 78.56 80 CYS A O 1
ATOM 572 N N . ARG A 1 81 ? 5.809 -0.898 -13.228 1.00 79.06 81 ARG A N 1
ATOM 573 C CA . ARG A 1 81 ? 5.931 -1.847 -12.122 1.00 79.06 81 ARG A CA 1
ATOM 574 C C . ARG A 1 81 ? 4.544 -2.315 -11.726 1.00 79.06 81 ARG A C 1
ATOM 576 O O . ARG A 1 81 ? 3.685 -1.506 -11.395 1.00 79.06 81 ARG A O 1
ATOM 583 N N . GLN A 1 82 ? 4.315 -3.619 -11.814 1.00 78.25 82 GLN A N 1
ATOM 584 C CA . GLN A 1 82 ? 3.065 -4.215 -11.352 1.00 78.25 82 GLN A CA 1
ATOM 585 C C . GLN A 1 82 ? 3.089 -4.367 -9.835 1.00 78.25 82 GLN A C 1
ATOM 587 O O . GLN A 1 82 ? 4.152 -4.517 -9.235 1.00 78.25 82 GLN A O 1
ATOM 592 N N . TYR A 1 83 ? 1.913 -4.363 -9.224 1.00 78.81 83 TYR A N 1
ATOM 593 C CA . TYR A 1 83 ? 1.739 -4.724 -7.828 1.00 78.81 83 TYR A CA 1
ATOM 594 C C . TYR A 1 83 ? 0.393 -5.421 -7.633 1.00 78.81 83 TYR A C 1
ATOM 596 O O . TYR A 1 83 ? -0.535 -5.227 -8.420 1.00 78.81 83 TYR A O 1
ATOM 604 N N . THR A 1 84 ? 0.308 -6.225 -6.581 1.00 80.25 84 THR A N 1
ATOM 605 C CA . THR A 1 84 ? -0.921 -6.882 -6.133 1.00 80.25 84 THR A CA 1
ATOM 606 C C . THR A 1 84 ? -1.278 -6.352 -4.755 1.00 80.25 84 THR A C 1
ATOM 608 O O . THR A 1 84 ? -0.389 -6.211 -3.916 1.00 80.25 84 THR A O 1
ATOM 611 N N . HIS A 1 85 ? -2.563 -6.084 -4.529 1.00 82.12 85 HIS A N 1
ATOM 612 C CA . HIS A 1 85 ? -3.116 -5.661 -3.246 1.00 82.12 85 HIS A CA 1
ATOM 613 C C . HIS A 1 85 ? -4.271 -6.591 -2.873 1.00 82.12 85 HIS A C 1
ATOM 615 O O . HIS A 1 85 ? -5.181 -6.777 -3.683 1.00 82.12 85 HIS A O 1
ATOM 621 N N . THR A 1 86 ? -4.223 -7.177 -1.680 1.00 77.31 86 THR A N 1
ATOM 622 C CA . THR A 1 86 ? -5.293 -8.014 -1.111 1.00 77.31 86 THR A CA 1
ATOM 623 C C . THR A 1 86 ? -5.707 -7.527 0.256 1.00 77.31 86 THR A C 1
ATOM 625 O O . THR A 1 86 ? -4.789 -7.091 0.987 1.00 77.31 86 THR A O 1
#

pLDDT: mean 72.11, std 19.04, range [33.69, 91.81]

Radius of gyration: 13.55 Å; chains: 1; bounding box: 28×32×39 Å

Secondary structure (DSSP, 8-state):
----TTTHHHHHHHHSTT-GGGTTTGGG--HHHHHHHHHHHHHHHHTS-TT-EEEEE-TTT--EEEEEEEEEEEETTEEEEEEEE-

Foldseek 3Di:
DDPDPPVVLVVVVPPPPCDPCNDPNVVPDDPQRSSQQVVQQCCQPPPNDAQDKRKGADPVPRDIKIKGKHDWDDDPPDTDIDMDID